Protein AF-A0A2V5SDC3-F1 (afdb_monomer)

Sequence (129 aa):
MTRPKGNLKGRSTSESESYPVSAIRSPISTPLRVVFVGHVDHGKSTLIGRILHDTGSLPEGKIEEIKKACAAEGMEFEFAFLLDALLEEQKQNVTIDTTEIPFRTARRRYAIIDAPGHKEFLKNMITGA

Solvent-accessible surface area (backbone atoms only — not comparable to full-atom values): 8307 Å² total; per-residue (Å²): 137,83,86,82,88,86,85,82,88,83,91,84,79,95,72,81,86,74,81,79,95,78,77,90,83,66,82,81,72,74,53,47,77,44,74,90,84,78,62,75,85,66,48,58,53,35,53,50,23,43,49,33,56,78,46,67,48,56,65,88,63,51,68,60,50,52,46,51,51,23,57,76,71,76,44,80,80,54,42,33,57,57,41,53,51,54,53,52,56,46,57,78,74,44,96,63,68,62,48,71,50,63,40,48,59,100,86,51,50,32,26,40,54,45,55,72,44,64,75,51,55,39,52,54,61,66,70,70,115

Radius of gyration: 25.77 Å; Cα contacts (8 Å, |Δi|>4): 101; chains: 1; bounding box: 37×63×80 Å

Mean predicted aligned error: 14.24 Å

Structure (mmCIF, N/CA/C/O backbone):
data_AF-A0A2V5SDC3-F1
#
_entry.id   AF-A0A2V5SDC3-F1
#
loop_
_atom_site.group_PDB
_atom_site.id
_atom_site.type_symbol
_atom_site.label_atom_id
_atom_site.label_alt_id
_atom_site.label_comp_id
_atom_site.label_asym_id
_atom_site.label_entity_id
_atom_site.label_seq_id
_atom_site.pdbx_PDB_ins_code
_atom_site.Cartn_x
_atom_site.Cartn_y
_atom_site.Cartn_z
_atom_site.occupancy
_atom_site.B_iso_or_equiv
_atom_site.auth_seq_id
_atom_site.auth_comp_id
_atom_site.auth_asym_id
_atom_site.auth_atom_id
_atom_site.pdbx_PDB_model_num
ATOM 1 N N . MET A 1 1 ? -16.459 -50.057 62.965 1.00 41.19 1 MET A N 1
ATOM 2 C CA . MET A 1 1 ? -15.719 -49.457 61.834 1.00 41.19 1 MET A CA 1
ATOM 3 C C . MET A 1 1 ? -16.193 -50.127 60.547 1.00 41.19 1 MET A C 1
ATOM 5 O O . MET A 1 1 ? -15.964 -51.313 60.377 1.00 41.19 1 MET A O 1
ATOM 9 N N . THR A 1 2 ? -17.237 -49.581 59.916 1.00 41.94 2 THR A N 1
ATOM 10 C CA . THR A 1 2 ? -17.197 -48.701 58.719 1.00 41.94 2 THR A CA 1
ATOM 11 C C . THR A 1 2 ? -16.735 -49.403 57.431 1.00 41.94 2 THR A C 1
ATOM 13 O O . THR A 1 2 ? -15.550 -49.620 57.215 1.00 41.94 2 THR A O 1
ATOM 16 N N . ARG A 1 3 ? -17.704 -49.721 56.552 1.00 39.03 3 ARG A N 1
ATOM 17 C CA . ARG A 1 3 ? -17.493 -49.994 55.111 1.00 39.03 3 ARG A CA 1
ATOM 18 C C . ARG A 1 3 ? -17.057 -48.691 54.407 1.00 39.03 3 ARG A C 1
ATOM 20 O O . ARG A 1 3 ? -17.429 -47.624 54.896 1.00 39.03 3 ARG A O 1
ATOM 27 N N . PRO A 1 4 ? -16.357 -48.744 53.258 1.00 41.06 4 PRO A N 1
ATOM 28 C CA . PRO A 1 4 ? -17.083 -48.810 51.982 1.00 41.06 4 PRO A CA 1
ATOM 29 C C . PRO A 1 4 ? -16.427 -49.671 50.886 1.00 41.06 4 PRO A C 1
ATOM 31 O O . PRO A 1 4 ? -15.259 -50.044 50.933 1.00 41.06 4 PRO A O 1
ATOM 34 N N . LYS A 1 5 ? -17.253 -49.979 49.879 1.00 39.38 5 LYS A N 1
ATOM 35 C CA . LYS A 1 5 ? -16.908 -50.628 48.611 1.00 39.38 5 LYS A CA 1
ATOM 36 C C . LYS A 1 5 ? -15.961 -49.736 47.794 1.00 39.38 5 LYS A C 1
ATOM 38 O O . LYS A 1 5 ? -16.297 -48.585 47.533 1.00 39.38 5 LYS A O 1
ATOM 43 N N . GLY A 1 6 ? -14.828 -50.284 47.355 1.00 37.81 6 GLY A N 1
ATOM 44 C CA . GLY A 1 6 ? -13.927 -49.655 46.386 1.00 37.81 6 GLY A CA 1
ATOM 45 C C . GLY A 1 6 ? -14.334 -50.012 44.957 1.00 37.81 6 GLY A C 1
ATOM 46 O O . GLY A 1 6 ? -14.281 -51.175 44.571 1.00 37.81 6 GLY A O 1
ATOM 47 N N . ASN A 1 7 ? -14.773 -49.006 44.205 1.00 33.50 7 ASN A N 1
ATOM 48 C CA . ASN A 1 7 ? -15.173 -49.074 42.804 1.00 33.50 7 ASN A CA 1
ATOM 49 C C . ASN A 1 7 ? -13.974 -48.679 41.931 1.00 33.50 7 ASN A C 1
ATOM 51 O O . ASN A 1 7 ? -13.515 -47.546 42.050 1.00 33.50 7 ASN A O 1
ATOM 55 N N . LEU A 1 8 ? -13.465 -49.567 41.071 1.00 37.12 8 LEU A N 1
ATOM 56 C CA . LEU A 1 8 ? -12.381 -49.236 40.140 1.00 37.12 8 LEU A CA 1
ATOM 57 C C . LEU A 1 8 ? -12.574 -49.913 38.773 1.00 37.12 8 LEU A C 1
ATOM 59 O O . LEU A 1 8 ? -12.298 -51.093 38.592 1.00 37.12 8 LEU A O 1
ATOM 63 N N . LYS A 1 9 ? -12.903 -49.033 37.819 1.00 35.69 9 LYS A N 1
ATOM 64 C CA . LYS A 1 9 ? -12.351 -48.935 36.459 1.00 35.69 9 LYS A CA 1
ATOM 65 C C . LYS A 1 9 ? -12.959 -49.830 35.372 1.00 35.69 9 LYS A C 1
ATOM 67 O O . LYS A 1 9 ? -12.701 -51.023 35.299 1.00 35.69 9 LYS A O 1
ATOM 72 N N . GLY A 1 10 ? -13.620 -49.178 34.411 1.00 30.53 10 GLY A N 1
ATOM 73 C CA . GLY A 1 10 ? -13.751 -49.725 33.062 1.00 30.53 10 GLY A CA 1
ATOM 74 C C . GLY A 1 10 ? -14.864 -49.135 32.198 1.00 30.53 10 GLY A C 1
ATOM 75 O O . GLY A 1 10 ? -15.946 -49.692 32.156 1.00 30.53 10 GLY A O 1
ATOM 76 N N . ARG A 1 11 ? -14.508 -48.105 31.418 1.00 36.00 11 ARG A N 1
ATOM 77 C CA . ARG A 1 11 ? -15.047 -47.758 30.083 1.00 36.00 11 ARG A CA 1
ATOM 78 C C . ARG A 1 11 ? -16.492 -47.256 29.937 1.00 36.00 11 ARG A C 1
ATOM 80 O O . ARG A 1 11 ? -17.417 -48.027 29.741 1.00 36.00 11 ARG A O 1
ATOM 87 N N . SER A 1 12 ? -16.590 -45.947 29.749 1.00 35.78 12 SER A N 1
ATOM 88 C CA . SER A 1 12 ? -17.145 -45.268 28.559 1.00 35.78 12 SER A CA 1
ATOM 89 C C . SER A 1 12 ? -16.858 -43.781 28.795 1.00 35.78 12 SER A C 1
ATOM 91 O O . SER A 1 12 ? -17.044 -43.333 29.917 1.00 35.78 12 SER A O 1
ATOM 93 N N . THR A 1 13 ? -16.273 -43.005 27.896 1.00 35.22 13 THR A N 1
ATOM 94 C CA . THR A 1 13 ? -16.872 -42.550 26.640 1.00 35.22 13 THR A CA 1
ATOM 95 C C . THR A 1 13 ? -15.798 -41.813 25.836 1.00 35.22 13 THR A C 1
ATOM 97 O O . THR A 1 13 ? -14.932 -41.141 26.391 1.00 35.22 13 THR A O 1
ATOM 100 N N . SER A 1 14 ? -15.858 -41.944 24.514 1.00 46.62 14 SER A N 1
ATOM 101 C CA . SER A 1 14 ? -15.249 -41.012 23.572 1.00 46.62 14 SER A CA 1
ATOM 102 C C . SER A 1 14 ? -16.011 -39.688 23.636 1.00 46.62 14 SER A C 1
ATOM 104 O O . SER A 1 14 ? -17.130 -39.608 23.130 1.00 46.62 14 SER A O 1
ATOM 106 N N . GLU A 1 15 ? -15.421 -38.669 24.250 1.00 40.25 15 GLU A N 1
ATOM 107 C CA . GLU A 1 15 ? -15.867 -37.283 24.117 1.00 40.25 15 GLU A CA 1
ATOM 108 C C . GLU A 1 15 ? -14.822 -36.508 23.318 1.00 40.25 15 GLU A C 1
ATOM 110 O O . GLU A 1 15 ? -13.634 -36.486 23.632 1.00 40.25 15 GLU A O 1
ATOM 115 N N . SER A 1 16 ? -15.308 -35.938 22.220 1.00 38.94 16 SER A N 1
ATOM 116 C CA . SER A 1 16 ? -14.641 -34.989 21.344 1.00 38.94 16 SER A CA 1
ATOM 117 C C . SER A 1 16 ? -14.005 -33.855 22.144 1.00 38.94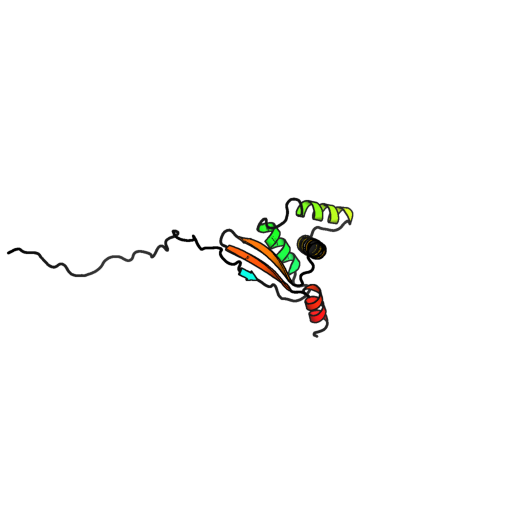 16 SER A C 1
ATOM 119 O O . SER A 1 16 ? -14.718 -33.099 22.806 1.00 38.94 16 SER A O 1
ATOM 121 N N . GLU A 1 17 ? -12.686 -33.700 22.038 1.00 37.56 17 GLU A N 1
ATOM 122 C CA . GLU A 1 17 ? -11.971 -32.546 22.583 1.00 37.56 17 GLU A CA 1
ATOM 123 C C . GLU A 1 17 ? -12.380 -31.274 21.825 1.00 37.56 17 GLU A C 1
ATOM 125 O O . GLU A 1 17 ? -11.825 -30.898 20.793 1.00 37.56 17 GLU A O 1
ATOM 130 N N . SER A 1 18 ? -13.399 -30.603 22.351 1.00 40.12 18 SER A N 1
ATOM 131 C CA . SER A 1 18 ? -13.719 -29.216 22.056 1.00 40.12 18 SER A CA 1
ATOM 132 C C . SER A 1 18 ? -12.625 -28.325 22.644 1.00 40.12 18 SER A C 1
ATOM 134 O O . SER A 1 18 ? -12.531 -28.176 23.864 1.00 40.12 18 SER A O 1
ATOM 136 N N . TYR A 1 19 ? -11.798 -27.717 21.795 1.00 38.31 19 TYR A N 1
ATOM 137 C CA . TYR A 1 19 ? -10.839 -26.707 22.242 1.00 38.31 19 TYR A CA 1
ATOM 138 C C . TYR A 1 19 ? -11.592 -25.489 22.814 1.00 38.31 19 TYR A C 1
ATOM 140 O O . TYR A 1 19 ? -12.435 -24.916 22.117 1.00 38.31 19 TYR A O 1
ATOM 148 N N . PRO A 1 20 ? -11.323 -25.065 24.062 1.00 42.81 20 PRO A N 1
ATOM 149 C CA . PRO A 1 20 ? -12.080 -23.991 24.686 1.00 42.81 20 PRO A CA 1
ATOM 150 C C . PRO A 1 20 ? -11.672 -22.630 24.105 1.00 42.81 20 PRO A C 1
ATOM 152 O O . PRO A 1 20 ? -10.518 -22.206 24.191 1.00 42.81 20 PRO A O 1
ATOM 155 N N . VAL A 1 21 ? -12.646 -21.905 23.551 1.00 51.00 21 VAL A N 1
ATOM 156 C CA . VAL A 1 21 ? -12.513 -20.506 23.107 1.00 51.00 21 VAL A CA 1
ATOM 157 C C . VAL A 1 21 ? -12.641 -19.575 24.321 1.00 51.00 21 VAL A C 1
ATOM 159 O O . VAL A 1 21 ? -13.589 -18.802 24.420 1.00 51.00 21 VAL A O 1
ATOM 162 N N . SER A 1 22 ? -11.743 -19.674 25.308 1.00 50.25 22 SER A N 1
ATOM 163 C CA . SER A 1 22 ? -11.900 -18.890 26.550 1.00 50.25 22 SER A CA 1
ATOM 164 C C . SER A 1 22 ? -10.642 -18.249 27.136 1.00 50.25 22 SER A C 1
ATOM 166 O O . SER A 1 22 ? -10.674 -17.840 28.292 1.00 50.25 22 SER A O 1
ATOM 168 N N . ALA A 1 23 ? -9.559 -18.060 26.375 1.00 49.38 23 ALA A N 1
ATOM 169 C CA . ALA A 1 23 ? -8.446 -17.224 26.845 1.00 49.38 23 ALA A CA 1
ATOM 170 C C . ALA A 1 23 ? -7.532 -16.716 25.715 1.00 49.38 23 ALA A C 1
ATOM 172 O O . ALA A 1 23 ? -6.378 -17.116 25.619 1.00 49.38 23 ALA A O 1
ATOM 173 N N . ILE A 1 24 ? -7.999 -15.777 24.886 1.00 53.03 24 ILE A N 1
ATOM 174 C CA . ILE A 1 24 ? -7.073 -14.891 24.154 1.00 53.03 24 ILE A CA 1
ATOM 175 C C . ILE A 1 24 ? -7.225 -13.480 24.721 1.00 53.03 24 ILE A C 1
ATOM 177 O O . ILE A 1 24 ? -7.728 -12.558 24.089 1.00 53.03 24 ILE A O 1
ATOM 181 N N . ARG A 1 25 ? -6.791 -13.316 25.969 1.00 55.78 25 ARG A N 1
ATOM 182 C CA . ARG A 1 25 ? -6.245 -12.039 26.430 1.00 55.78 25 ARG A CA 1
ATOM 183 C C . ARG A 1 25 ? -4.736 -12.220 26.481 1.00 55.78 25 ARG A C 1
ATOM 185 O O . ARG A 1 25 ? -4.195 -12.617 27.504 1.00 55.78 25 ARG A O 1
ATOM 192 N N . SER A 1 26 ? -4.075 -11.977 25.355 1.00 46.69 26 SER A N 1
ATOM 193 C CA . SER A 1 26 ? -2.613 -11.949 25.289 1.00 46.69 26 SER A CA 1
ATOM 194 C C . SER A 1 26 ? -2.144 -10.488 25.280 1.00 46.69 26 SER A C 1
ATOM 196 O O . SER A 1 26 ? -2.692 -9.687 24.513 1.00 46.69 26 SER A O 1
ATOM 198 N N . PRO A 1 27 ? -1.168 -10.118 26.127 1.00 51.31 27 PRO A N 1
ATOM 199 C CA . PRO A 1 27 ? -0.647 -8.758 26.214 1.00 51.31 27 PRO A CA 1
ATOM 200 C C . PRO A 1 27 ? -0.010 -8.407 24.871 1.00 51.31 27 PRO A C 1
ATOM 202 O O . PRO A 1 27 ? 0.719 -9.227 24.328 1.00 51.31 27 PRO A O 1
ATOM 205 N N . ILE A 1 28 ? -0.356 -7.244 24.308 1.00 57.62 28 ILE A N 1
ATOM 206 C CA . ILE A 1 28 ? 0.201 -6.660 23.072 1.00 57.62 28 ILE A CA 1
ATOM 207 C C . ILE A 1 28 ? 0.727 -7.736 22.099 1.00 57.62 28 ILE A C 1
ATOM 209 O O . ILE A 1 28 ? 1.931 -7.906 21.949 1.00 57.62 28 ILE A O 1
ATOM 213 N N . SER A 1 29 ? -0.171 -8.494 21.450 1.00 69.56 29 SER A N 1
ATOM 214 C CA . SER A 1 29 ? 0.228 -9.460 20.412 1.00 69.56 29 SER A CA 1
ATOM 215 C C . SER A 1 29 ? 1.106 -8.742 19.392 1.00 69.56 29 SER A C 1
ATOM 217 O O . SER A 1 29 ? 0.606 -7.888 18.647 1.00 69.56 29 SER A O 1
ATOM 219 N N . THR A 1 30 ? 2.394 -9.063 19.369 1.00 82.25 30 THR A N 1
ATOM 220 C CA . THR A 1 30 ? 3.334 -8.535 18.384 1.00 82.25 30 THR A CA 1
ATOM 221 C C . THR A 1 30 ? 2.789 -8.843 16.983 1.00 82.25 30 THR A C 1
ATOM 223 O O . THR A 1 30 ? 2.278 -9.948 16.749 1.00 82.25 30 THR A O 1
ATOM 226 N N . PRO A 1 31 ? 2.757 -7.859 16.065 1.00 88.31 31 PRO A N 1
ATOM 227 C CA . PRO A 1 31 ? 2.268 -8.103 14.714 1.00 88.31 31 PRO A CA 1
ATOM 228 C C . PRO A 1 31 ? 3.162 -9.136 14.018 1.00 88.31 31 PRO A C 1
ATOM 230 O O . PRO A 1 31 ? 4.379 -9.138 14.205 1.00 88.31 31 PRO A O 1
ATOM 233 N N . LEU A 1 32 ? 2.566 -10.024 13.210 1.00 92.31 32 LEU A N 1
ATOM 234 C CA . LEU A 1 32 ? 3.378 -10.873 12.335 1.00 92.31 32 LEU A CA 1
ATOM 235 C C . LEU A 1 32 ? 3.989 -10.004 11.251 1.00 92.31 32 LEU A C 1
ATOM 237 O O . LEU A 1 32 ? 3.252 -9.391 10.479 1.00 92.31 32 LEU A O 1
ATOM 241 N N . ARG A 1 33 ? 5.310 -9.997 11.164 1.00 88.56 33 ARG A N 1
ATOM 242 C CA . ARG A 1 33 ? 6.012 -9.317 10.084 1.00 88.56 33 ARG A CA 1
ATOM 243 C C . ARG A 1 33 ? 6.039 -10.215 8.855 1.00 88.56 33 ARG A C 1
ATOM 245 O O . ARG A 1 33 ? 6.420 -11.380 8.960 1.00 88.56 33 ARG A O 1
ATOM 252 N N . VAL A 1 34 ? 5.593 -9.689 7.721 1.00 87.06 34 VAL A N 1
ATOM 253 C CA . VAL A 1 34 ? 5.487 -10.420 6.453 1.00 87.06 34 VAL A CA 1
ATOM 254 C C . VAL A 1 34 ? 6.184 -9.623 5.358 1.00 87.06 34 VAL A C 1
ATOM 256 O O . VAL A 1 34 ? 6.043 -8.404 5.288 1.00 87.06 34 VAL A O 1
ATOM 259 N N . VAL A 1 35 ? 6.918 -10.326 4.497 1.00 83.31 35 VAL A N 1
ATOM 260 C CA . VAL A 1 35 ? 7.565 -9.773 3.303 1.00 83.31 35 VAL A CA 1
ATOM 261 C C . VAL A 1 35 ? 7.025 -10.513 2.085 1.00 83.31 35 VAL A C 1
ATOM 263 O O . VAL A 1 35 ? 6.918 -11.740 2.101 1.00 83.31 35 VAL A O 1
ATOM 266 N N . PHE A 1 36 ? 6.690 -9.772 1.032 1.00 79.62 36 PHE A N 1
ATOM 267 C CA . PHE A 1 36 ? 6.265 -10.328 -0.251 1.00 79.62 36 PHE A CA 1
ATOM 268 C C . PHE A 1 36 ? 7.441 -10.301 -1.231 1.00 79.62 36 PHE A C 1
ATOM 270 O O . PHE A 1 36 ? 8.022 -9.246 -1.472 1.00 79.62 36 PHE A O 1
ATOM 277 N N . VAL A 1 37 ? 7.784 -11.456 -1.808 1.00 79.06 37 VAL A N 1
ATOM 278 C CA . VAL A 1 37 ? 8.934 -11.628 -2.714 1.00 79.06 37 VAL A CA 1
ATOM 279 C C . VAL A 1 37 ? 8.475 -12.271 -4.023 1.00 79.06 37 VAL A C 1
ATOM 281 O O . VAL A 1 37 ? 7.564 -13.094 -4.030 1.00 79.06 37 VAL A O 1
ATOM 284 N N . GLY A 1 38 ? 9.086 -11.879 -5.143 1.00 72.75 38 GLY A N 1
ATOM 285 C CA . GLY A 1 38 ? 8.780 -12.389 -6.485 1.00 72.75 38 GLY A CA 1
ATOM 286 C C . GLY A 1 38 ? 9.183 -11.402 -7.584 1.00 72.75 38 GLY A C 1
ATOM 287 O O . GLY A 1 38 ? 9.555 -10.268 -7.276 1.00 72.75 38 GLY A O 1
ATOM 288 N N . HIS A 1 39 ? 9.077 -11.804 -8.851 1.00 75.00 39 HIS A N 1
ATOM 289 C CA . HIS A 1 39 ? 9.447 -10.982 -10.013 1.00 75.00 39 HIS A CA 1
ATOM 290 C C . HIS A 1 39 ? 8.603 -9.705 -10.149 1.00 75.00 39 HIS A C 1
ATOM 292 O O . HIS A 1 39 ? 7.523 -9.617 -9.555 1.00 75.00 39 HIS A O 1
ATOM 298 N N . VAL A 1 40 ? 9.101 -8.714 -10.901 1.00 65.31 40 VAL A N 1
ATOM 299 C CA . VAL A 1 40 ? 8.482 -7.383 -11.068 1.00 65.31 40 VAL A CA 1
ATOM 300 C C . VAL A 1 40 ? 7.019 -7.483 -11.482 1.00 65.31 40 VAL A C 1
ATOM 302 O O . VAL A 1 40 ? 6.164 -6.903 -10.816 1.00 65.31 40 VAL A O 1
ATOM 305 N N . ASP A 1 41 ? 6.723 -8.378 -12.419 1.00 74.19 41 ASP A N 1
ATOM 306 C CA . ASP A 1 41 ? 5.396 -8.496 -13.029 1.00 74.19 41 ASP A CA 1
ATOM 307 C C . ASP A 1 41 ? 4.479 -9.532 -12.360 1.00 74.19 41 ASP A C 1
ATOM 309 O O . ASP A 1 41 ? 3.401 -9.846 -12.853 1.00 74.19 41 ASP A O 1
ATOM 313 N N . HIS A 1 42 ? 4.857 -10.068 -11.194 1.00 83.38 42 HIS A N 1
ATOM 314 C CA . HIS A 1 42 ? 4.037 -11.058 -10.477 1.00 83.38 42 HIS A CA 1
ATOM 315 C C . HIS A 1 42 ? 2.879 -10.444 -9.663 1.00 83.38 42 HIS A C 1
ATOM 317 O O . HIS A 1 42 ? 2.309 -11.115 -8.805 1.00 83.38 42 HIS A O 1
ATOM 323 N N . GLY A 1 43 ? 2.547 -9.164 -9.865 1.00 84.00 43 GLY A N 1
ATOM 324 C CA . GLY A 1 43 ? 1.375 -8.534 -9.238 1.00 84.00 43 GLY A CA 1
ATOM 325 C C . GLY A 1 43 ? 1.437 -8.416 -7.708 1.00 84.00 43 GLY A C 1
ATOM 326 O O . GLY A 1 43 ? 0.400 -8.335 -7.050 1.00 84.00 43 GLY A O 1
ATOM 327 N N . LYS A 1 44 ? 2.639 -8.405 -7.114 1.00 87.06 44 LYS A N 1
ATOM 328 C CA . LYS A 1 44 ? 2.821 -8.319 -5.649 1.00 87.06 44 LYS A CA 1
ATOM 329 C C . LYS A 1 44 ? 2.174 -7.064 -5.065 1.00 87.06 44 LYS A C 1
ATOM 331 O O . LYS A 1 44 ? 1.431 -7.162 -4.092 1.00 87.06 44 LYS A O 1
ATOM 336 N N . SER A 1 45 ? 2.413 -5.909 -5.686 1.00 86.06 45 SER A N 1
ATOM 337 C CA . SER A 1 45 ? 1.831 -4.630 -5.266 1.00 86.06 45 SER A CA 1
ATOM 338 C C . SER A 1 45 ? 0.307 -4.649 -5.356 1.00 86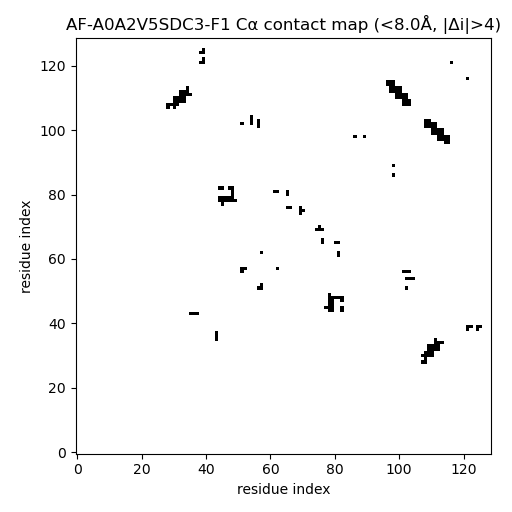.06 45 SER A C 1
ATOM 340 O O . SER A 1 45 ? -0.371 -4.196 -4.437 1.00 86.06 45 SER A O 1
ATOM 342 N N . THR A 1 46 ? -0.241 -5.262 -6.408 1.00 89.75 46 THR A N 1
ATOM 343 C CA . THR A 1 46 ? -1.686 -5.442 -6.595 1.00 89.75 46 THR A CA 1
ATOM 344 C C . THR A 1 46 ? -2.292 -6.298 -5.485 1.00 89.75 46 THR A C 1
ATOM 346 O O . THR A 1 46 ? -3.316 -5.928 -4.913 1.00 89.75 46 THR A O 1
ATOM 349 N N . LEU A 1 47 ? -1.644 -7.414 -5.128 1.00 91.25 47 LEU A N 1
ATOM 350 C CA . LEU A 1 47 ? -2.087 -8.279 -4.032 1.00 91.25 47 LEU A CA 1
ATOM 351 C C . LEU A 1 47 ? -2.049 -7.548 -2.687 1.00 91.25 47 LEU A C 1
ATOM 353 O O . LEU A 1 47 ? -3.006 -7.626 -1.920 1.00 91.25 47 LEU A O 1
ATOM 357 N N . ILE A 1 48 ? -0.966 -6.825 -2.403 1.00 90.69 48 ILE A N 1
ATOM 358 C CA . ILE A 1 48 ? -0.831 -6.051 -1.167 1.00 90.69 48 ILE A CA 1
ATOM 359 C C . ILE A 1 48 ? -1.926 -4.982 -1.087 1.00 90.69 48 ILE A C 1
ATOM 361 O O . ILE A 1 48 ? -2.645 -4.926 -0.091 1.00 90.69 48 ILE A O 1
ATOM 365 N N . GLY A 1 49 ? -2.110 -4.181 -2.141 1.00 91.19 49 GLY A N 1
ATOM 366 C CA . GLY A 1 49 ? -3.158 -3.161 -2.188 1.00 91.19 49 GLY A CA 1
ATOM 367 C C . GLY A 1 49 ? -4.555 -3.753 -2.000 1.00 91.19 49 GLY A C 1
ATOM 368 O O . GLY A 1 49 ? -5.383 -3.187 -1.285 1.00 91.19 49 GLY A O 1
ATOM 369 N N . ARG A 1 50 ? -4.800 -4.946 -2.557 1.00 94.44 50 ARG A N 1
ATOM 370 C CA . ARG A 1 50 ? -6.057 -5.672 -2.364 1.00 94.44 50 ARG A CA 1
ATOM 371 C C . ARG A 1 50 ? -6.248 -6.150 -0.926 1.00 94.44 50 ARG A C 1
ATOM 373 O O . ARG A 1 50 ? -7.344 -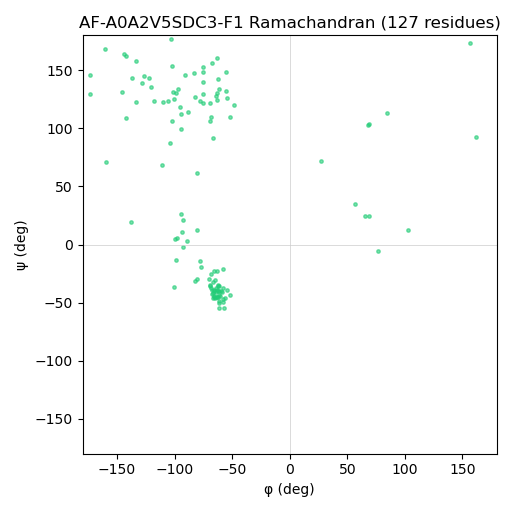6.005 -0.396 1.00 94.44 50 ARG A O 1
ATOM 380 N N . ILE A 1 51 ? -5.204 -6.675 -0.284 1.00 94.19 51 ILE A N 1
ATOM 381 C CA . ILE A 1 51 ? -5.254 -7.063 1.133 1.00 94.19 51 ILE A CA 1
ATOM 382 C C . ILE A 1 51 ? -5.622 -5.850 1.983 1.00 94.19 51 ILE A C 1
ATOM 384 O O . ILE A 1 51 ? -6.555 -5.941 2.771 1.00 94.19 51 ILE A O 1
ATOM 388 N N . LEU A 1 52 ? -4.943 -4.715 1.791 1.00 92.38 52 LEU A N 1
ATOM 389 C CA . LEU A 1 52 ? -5.200 -3.499 2.566 1.00 92.38 52 LEU A CA 1
ATOM 390 C C . LEU A 1 52 ? -6.632 -2.986 2.380 1.00 92.38 52 LEU A C 1
ATOM 392 O O . LEU A 1 52 ? -7.263 -2.569 3.353 1.00 92.38 52 LEU A O 1
ATOM 396 N N . HIS A 1 53 ? -7.149 -3.052 1.152 1.00 93.88 53 HIS A N 1
ATOM 397 C CA . HIS A 1 53 ? -8.540 -2.738 0.844 1.00 93.88 53 HIS A CA 1
ATOM 398 C C . HIS A 1 53 ? -9.508 -3.670 1.583 1.00 93.88 53 HIS A C 1
ATOM 400 O O . HIS A 1 53 ? -10.370 -3.210 2.330 1.00 93.88 53 HIS A O 1
ATOM 406 N N . ASP A 1 54 ? -9.340 -4.982 1.419 1.00 94.94 54 ASP A N 1
ATOM 407 C CA . ASP A 1 54 ? -10.269 -5.981 1.950 1.00 94.94 54 ASP A CA 1
ATOM 408 C C . ASP A 1 54 ? -10.232 -6.055 3.485 1.00 94.94 54 ASP A C 1
ATOM 410 O O . ASP A 1 54 ? -11.223 -6.420 4.118 1.00 94.94 54 ASP A O 1
ATOM 414 N N . THR A 1 55 ? -9.115 -5.670 4.111 1.00 93.75 55 THR A N 1
ATOM 415 C CA . THR A 1 55 ? -8.991 -5.579 5.572 1.00 93.75 55 THR A CA 1
ATOM 416 C C . THR A 1 55 ? -9.387 -4.218 6.141 1.00 93.75 55 THR A C 1
ATOM 418 O O . THR A 1 55 ? -9.237 -4.009 7.349 1.00 93.75 55 THR A O 1
ATOM 421 N N . GLY A 1 56 ? -9.854 -3.276 5.311 1.00 92.62 56 GLY A N 1
ATOM 422 C CA . GLY A 1 56 ? -10.194 -1.915 5.740 1.00 92.62 56 GLY A CA 1
ATOM 423 C C . GLY A 1 56 ? -9.018 -1.212 6.419 1.00 92.62 56 GLY A C 1
ATOM 424 O O . GLY A 1 56 ? -9.187 -0.526 7.422 1.00 92.62 56 GLY A O 1
ATOM 425 N N . SER A 1 57 ? -7.801 -1.488 5.947 1.00 91.69 57 SER A N 1
ATOM 426 C CA . SER A 1 57 ? -6.549 -0.954 6.499 1.00 91.69 57 SER A CA 1
ATOM 427 C C . SER A 1 57 ? -6.034 0.255 5.713 1.00 91.69 57 SER A C 1
ATOM 429 O O . SER A 1 57 ? -4.945 0.747 5.990 1.00 91.69 57 SER A O 1
ATOM 431 N N . LEU A 1 58 ? -6.819 0.732 4.745 1.00 91.06 58 LEU A N 1
ATOM 432 C CA . LEU A 1 58 ? -6.574 1.975 4.024 1.00 91.06 58 LEU A CA 1
ATOM 433 C C . LEU A 1 58 ? -7.108 3.176 4.823 1.00 91.06 58 LEU A C 1
ATOM 435 O O . LEU A 1 58 ? -8.137 3.043 5.492 1.00 91.06 58 LEU A O 1
ATOM 439 N N . PRO A 1 59 ? -6.461 4.351 4.725 1.00 90.38 59 PRO A N 1
ATOM 440 C CA . PRO A 1 59 ? -7.031 5.605 5.199 1.00 90.38 59 PRO A CA 1
ATOM 441 C C . PRO A 1 59 ? -8.398 5.882 4.566 1.00 90.38 59 PRO A C 1
ATOM 443 O O . PRO A 1 59 ? -8.663 5.511 3.418 1.00 90.38 59 PRO A O 1
ATOM 446 N N . GLU A 1 60 ? -9.265 6.553 5.317 1.00 92.31 60 GLU A N 1
ATOM 447 C CA . GLU A 1 60 ? -10.609 6.898 4.863 1.00 92.31 60 GLU A CA 1
ATOM 448 C C . GLU A 1 60 ? -10.548 7.813 3.627 1.00 92.31 60 GLU A C 1
ATOM 450 O O . GLU A 1 60 ? -9.753 8.749 3.573 1.00 92.31 60 GLU A O 1
ATOM 455 N N . GLY A 1 61 ? -11.347 7.513 2.600 1.00 93.38 61 GLY A N 1
ATOM 456 C CA . GLY A 1 61 ? -11.380 8.277 1.347 1.00 93.38 61 GLY A CA 1
ATOM 457 C C . GLY A 1 61 ? -10.221 8.023 0.371 1.00 93.38 61 GLY A C 1
ATOM 458 O O . GLY A 1 61 ? -10.266 8.524 -0.754 1.00 93.38 61 GLY A O 1
ATOM 459 N N . LYS A 1 62 ? -9.204 7.228 0.743 1.00 92.19 62 LYS A N 1
ATOM 460 C CA . LYS A 1 62 ? -8.039 6.962 -0.122 1.00 92.19 62 LYS A CA 1
ATOM 461 C C . LYS A 1 62 ? -8.428 6.244 -1.421 1.00 92.19 62 LYS A C 1
ATOM 463 O O . LYS A 1 62 ? -7.860 6.512 -2.474 1.00 92.19 62 LYS A O 1
ATOM 468 N N . ILE A 1 63 ? -9.419 5.353 -1.382 1.00 95.19 63 ILE A N 1
ATOM 469 C CA . ILE A 1 63 ? -9.901 4.655 -2.587 1.00 95.19 63 ILE A CA 1
ATOM 470 C C . ILE A 1 63 ? -10.534 5.647 -3.563 1.00 95.19 63 ILE A C 1
ATOM 472 O O . ILE A 1 63 ? -10.267 5.604 -4.762 1.00 95.19 63 ILE A O 1
ATOM 476 N N . GLU A 1 64 ? -11.378 6.538 -3.056 1.00 95.75 64 GLU A N 1
ATOM 477 C CA . GLU A 1 64 ? -12.080 7.551 -3.835 1.00 95.75 64 GLU A CA 1
ATOM 478 C C . GLU A 1 64 ? -11.105 8.573 -4.423 1.00 95.75 64 GLU A C 1
ATOM 480 O O . GLU A 1 64 ? -11.278 8.986 -5.568 1.00 95.75 64 GLU A O 1
ATOM 485 N N . GLU A 1 65 ? -10.080 8.954 -3.660 1.00 95.25 65 GLU A N 1
ATOM 486 C CA . GLU A 1 65 ? -8.984 9.811 -4.112 1.00 95.25 65 GLU A CA 1
ATOM 487 C C . GLU A 1 65 ? -8.271 9.202 -5.325 1.00 95.25 65 GLU A C 1
ATOM 489 O O . GLU A 1 65 ? -8.217 9.828 -6.384 1.00 95.25 65 GLU A O 1
ATOM 494 N N . ILE A 1 66 ? -7.809 7.953 -5.210 1.00 93.88 66 ILE A N 1
ATOM 495 C CA . ILE A 1 66 ? -7.094 7.279 -6.300 1.00 93.88 66 ILE A CA 1
ATOM 496 C C . ILE A 1 66 ? -8.005 7.046 -7.506 1.00 93.88 66 ILE A C 1
ATOM 498 O O . ILE A 1 66 ? -7.595 7.291 -8.635 1.00 93.88 66 ILE A O 1
ATOM 502 N N . LYS A 1 67 ? -9.272 6.666 -7.304 1.00 95.31 67 LYS A N 1
ATOM 503 C CA . LYS A 1 67 ? -10.234 6.539 -8.413 1.00 95.31 67 LYS A CA 1
ATOM 504 C C . LYS A 1 67 ? -10.441 7.856 -9.162 1.00 95.31 67 LYS A C 1
ATOM 506 O O . LYS A 1 67 ? -10.549 7.840 -10.386 1.00 95.31 67 LYS A O 1
ATOM 511 N N . LYS A 1 68 ? -10.501 8.989 -8.452 1.00 96.56 68 LYS A N 1
ATOM 512 C CA . LYS A 1 68 ? -10.600 10.318 -9.075 1.00 96.56 68 LYS A CA 1
ATOM 513 C C . LYS A 1 68 ? -9.335 10.669 -9.854 1.00 96.56 68 LYS A C 1
ATOM 515 O O . LYS A 1 68 ? -9.460 11.191 -10.956 1.00 96.56 68 LYS A O 1
ATOM 520 N N . ALA A 1 69 ? -8.156 10.360 -9.312 1.00 93.88 69 ALA A N 1
ATOM 521 C CA . ALA A 1 69 ? -6.884 10.562 -10.003 1.00 93.88 69 ALA A CA 1
ATOM 522 C C . ALA A 1 69 ? -6.813 9.733 -11.298 1.00 93.88 69 ALA A C 1
ATOM 524 O O . ALA A 1 69 ? -6.586 10.294 -12.366 1.00 93.88 69 ALA A O 1
ATOM 525 N N . CYS A 1 70 ? -7.141 8.436 -11.237 1.00 93.88 70 CYS A N 1
ATOM 526 C CA . CYS A 1 70 ? -7.225 7.574 -12.420 1.00 93.88 70 CYS A CA 1
ATOM 527 C C . CYS A 1 70 ? -8.194 8.141 -13.469 1.00 93.88 70 CYS A C 1
ATOM 529 O O . CYS A 1 70 ? -7.846 8.236 -14.641 1.00 93.88 70 CYS A O 1
ATOM 531 N N . ALA A 1 71 ? -9.384 8.589 -13.052 1.00 96.00 71 ALA A N 1
ATOM 532 C CA . ALA A 1 71 ? -10.366 9.175 -13.963 1.00 96.00 71 ALA A CA 1
ATOM 533 C C . ALA A 1 71 ? -9.880 10.484 -14.612 1.00 96.00 71 ALA A C 1
ATOM 535 O O . ALA A 1 71 ? -10.155 10.714 -15.789 1.00 96.00 71 ALA A O 1
ATOM 536 N N . ALA A 1 72 ? -9.158 11.331 -13.871 1.00 95.50 72 ALA A N 1
ATOM 537 C CA . ALA A 1 72 ? -8.584 12.572 -14.393 1.00 95.50 72 ALA A CA 1
ATOM 538 C C . ALA A 1 72 ? -7.478 12.316 -15.431 1.00 95.50 72 ALA A C 1
ATOM 540 O O . ALA A 1 72 ? -7.331 13.092 -16.372 1.00 95.50 72 ALA A O 1
ATOM 541 N N . GLU A 1 73 ? -6.741 11.217 -15.279 1.00 94.31 73 GLU A N 1
ATOM 542 C CA . GLU A 1 73 ? -5.671 10.801 -16.193 1.00 94.31 73 GLU A CA 1
ATOM 543 C C . GLU A 1 73 ? -6.151 9.847 -17.304 1.00 94.31 73 GLU A C 1
ATOM 545 O O . GLU A 1 73 ? -5.371 9.464 -18.172 1.00 94.31 73 GLU A O 1
ATOM 550 N N . GLY A 1 74 ? -7.435 9.471 -17.312 1.00 94.38 74 GLY A N 1
ATOM 551 C CA . GLY A 1 74 ? -7.995 8.532 -18.290 1.00 94.38 74 GLY A CA 1
ATOM 552 C C . GLY A 1 74 ? -7.492 7.092 -18.130 1.00 94.38 74 GLY A C 1
ATOM 553 O O . GLY A 1 74 ? -7.486 6.337 -19.100 1.00 94.38 74 GLY A O 1
ATOM 554 N N . MET A 1 75 ? -7.063 6.715 -16.925 1.00 93.19 75 MET A N 1
ATOM 555 C CA . MET A 1 75 ? -6.563 5.383 -16.584 1.00 93.19 75 MET A CA 1
ATOM 556 C C . MET A 1 75 ? -7.618 4.557 -15.841 1.00 93.19 75 MET A C 1
ATOM 558 O O . MET A 1 75 ? -8.482 5.096 -15.144 1.00 93.19 75 MET A O 1
ATOM 562 N N . GLU A 1 76 ? -7.532 3.230 -15.947 1.00 94.00 76 GLU A N 1
ATOM 563 C CA . GLU A 1 76 ? -8.318 2.334 -15.096 1.00 94.00 76 GLU A CA 1
ATOM 564 C C . GLU A 1 76 ? -7.735 2.268 -13.683 1.00 94.00 76 GLU A C 1
ATOM 566 O O . GLU A 1 76 ? -6.545 2.470 -13.465 1.00 94.00 76 GLU A O 1
ATOM 571 N N . PHE A 1 77 ? -8.587 1.992 -12.698 1.00 93.69 77 PHE A N 1
ATOM 572 C CA . PHE A 1 77 ? -8.149 1.851 -11.315 1.00 93.69 77 PHE A CA 1
ATOM 573 C C . PHE A 1 77 ? -7.436 0.513 -11.089 1.00 93.69 77 PHE A C 1
ATOM 575 O O . PHE A 1 77 ? -8.013 -0.548 -11.332 1.00 93.69 77 PHE A O 1
ATOM 582 N N . GLU A 1 78 ? -6.251 0.561 -10.481 1.00 91.12 78 GLU A N 1
ATOM 583 C CA . GLU A 1 78 ? -5.532 -0.618 -10.004 1.00 91.12 78 GLU A CA 1
ATOM 584 C C . GLU A 1 78 ? -5.226 -0.544 -8.505 1.00 91.12 78 GLU A C 1
ATOM 586 O O . GLU A 1 78 ? -4.858 0.498 -7.962 1.00 91.12 78 GLU A O 1
ATOM 591 N N . PHE A 1 79 ? -5.294 -1.692 -7.820 1.00 90.56 79 PHE A N 1
ATOM 592 C CA . PHE A 1 79 ? -4.939 -1.779 -6.398 1.00 90.56 79 PHE A CA 1
ATOM 593 C C . PHE A 1 79 ? -3.463 -1.455 -6.126 1.00 90.56 79 PHE A C 1
ATOM 595 O O . PHE A 1 79 ? -3.134 -1.059 -5.009 1.00 90.56 79 PHE A O 1
ATOM 602 N N . ALA A 1 80 ? -2.581 -1.595 -7.120 1.00 87.19 80 ALA A N 1
ATOM 603 C CA . ALA A 1 80 ? -1.178 -1.212 -6.988 1.00 87.19 80 ALA A CA 1
ATOM 604 C C . ALA A 1 80 ? -1.022 0.294 -6.701 1.00 87.19 80 ALA A C 1
ATOM 606 O O . ALA A 1 80 ? -0.204 0.665 -5.862 1.00 87.19 80 ALA A O 1
ATOM 607 N N . PHE A 1 81 ? -1.882 1.142 -7.280 1.00 89.88 81 PHE A N 1
ATOM 608 C CA . PHE A 1 81 ? -1.844 2.594 -7.074 1.00 89.88 81 PHE A CA 1
ATOM 609 C C . PHE A 1 81 ? -2.145 3.005 -5.631 1.00 89.88 81 PHE A C 1
ATOM 611 O O . PHE A 1 81 ? -1.607 3.996 -5.145 1.00 89.88 81 PHE A O 1
ATOM 618 N N . LEU A 1 82 ? -2.962 2.226 -4.914 1.00 89.12 82 LEU A N 1
ATOM 619 C CA . LEU A 1 82 ? -3.190 2.449 -3.485 1.00 89.12 82 LEU A CA 1
ATOM 620 C C . LEU A 1 82 ? -1.906 2.251 -2.682 1.00 89.12 82 LEU A C 1
ATOM 622 O O . LEU A 1 82 ? -1.603 3.051 -1.801 1.00 89.12 82 LEU A O 1
ATOM 626 N N . LEU A 1 83 ? -1.163 1.182 -2.976 1.00 85.81 83 LEU A N 1
ATOM 627 C CA . LEU A 1 83 ? 0.093 0.904 -2.292 1.00 85.81 83 LEU A CA 1
ATOM 628 C C . LEU A 1 83 ? 1.137 1.978 -2.608 1.00 85.81 83 LEU A C 1
ATOM 630 O O . LEU A 1 83 ? 1.784 2.475 -1.690 1.00 85.81 83 LEU A O 1
ATOM 634 N N . ASP A 1 84 ? 1.269 2.359 -3.879 1.00 84.12 84 ASP A N 1
ATOM 635 C CA . ASP A 1 84 ? 2.223 3.386 -4.299 1.00 84.12 84 ASP A CA 1
ATOM 636 C C . ASP A 1 84 ? 1.944 4.732 -3.623 1.00 84.12 84 ASP A C 1
ATOM 638 O O . ASP A 1 84 ? 2.869 5.349 -3.094 1.00 84.12 84 ASP A O 1
ATOM 642 N N . ALA A 1 85 ? 0.676 5.150 -3.559 1.00 85.50 85 ALA A N 1
ATOM 643 C CA . ALA A 1 85 ? 0.281 6.379 -2.878 1.00 85.50 85 ALA A CA 1
ATOM 644 C C . ALA A 1 85 ? 0.615 6.348 -1.378 1.00 85.50 85 ALA A C 1
ATOM 646 O O . ALA A 1 85 ? 1.161 7.313 -0.852 1.00 85.50 85 ALA A O 1
ATOM 647 N N . LEU A 1 86 ? 0.353 5.228 -0.694 1.00 83.12 86 LEU A N 1
ATOM 648 C CA . LEU A 1 86 ? 0.667 5.084 0.733 1.00 83.12 86 LEU A CA 1
ATOM 649 C C . LEU A 1 86 ? 2.170 5.142 1.016 1.00 83.12 86 LEU A C 1
ATOM 651 O O . LEU A 1 86 ? 2.594 5.735 2.009 1.00 83.12 86 LEU A O 1
ATOM 655 N N . LEU A 1 87 ? 2.978 4.510 0.164 1.00 79.44 87 LEU A N 1
ATOM 656 C CA . LEU A 1 87 ? 4.433 4.540 0.296 1.00 79.44 87 LEU A CA 1
ATOM 657 C C . LEU A 1 87 ? 4.992 5.938 0.014 1.00 79.44 87 LEU A C 1
ATOM 659 O O . LEU A 1 87 ? 5.933 6.361 0.682 1.00 79.44 87 LEU A O 1
ATOM 663 N N . GLU A 1 88 ? 4.419 6.661 -0.948 1.00 81.25 88 GLU A N 1
ATOM 664 C CA . GLU A 1 88 ? 4.822 8.030 -1.271 1.00 81.25 88 GLU A CA 1
ATOM 665 C C . GLU A 1 88 ? 4.505 9.003 -0.125 1.00 81.25 88 GLU A C 1
ATOM 667 O O . GLU A 1 88 ? 5.382 9.747 0.311 1.00 81.25 88 GLU A O 1
ATOM 672 N N . GLU A 1 89 ? 3.299 8.933 0.447 1.00 79.00 89 GLU A N 1
ATOM 673 C CA . GLU A 1 89 ? 2.916 9.736 1.617 1.00 79.00 89 GLU A CA 1
ATOM 674 C C . GLU A 1 89 ? 3.830 9.483 2.821 1.00 79.00 89 GLU A C 1
ATOM 676 O O . GLU A 1 89 ? 4.228 10.417 3.521 1.00 79.00 89 GLU A O 1
ATOM 681 N N . GLN A 1 90 ? 4.202 8.223 3.071 1.00 73.81 90 GLN A N 1
ATOM 682 C CA . GLN A 1 90 ? 5.108 7.899 4.171 1.00 73.81 90 GLN A CA 1
ATOM 683 C C . GLN A 1 90 ? 6.522 8.433 3.954 1.00 73.81 90 GLN A C 1
ATOM 685 O O . GLN A 1 90 ? 7.118 8.927 4.908 1.00 73.81 90 GLN A O 1
ATOM 690 N N . LYS A 1 91 ? 7.051 8.390 2.727 1.00 72.75 91 LYS A N 1
ATOM 691 C CA . LYS A 1 91 ? 8.371 8.964 2.412 1.00 72.75 91 LYS A CA 1
ATOM 692 C C . LYS A 1 91 ? 8.422 10.468 2.630 1.00 72.75 91 LYS A C 1
ATOM 694 O O . LYS A 1 91 ? 9.446 10.990 3.058 1.00 72.75 91 LYS A O 1
ATOM 699 N N . GLN A 1 92 ? 7.325 11.164 2.344 1.00 72.25 92 GLN A N 1
ATOM 700 C CA . GLN A 1 92 ? 7.223 12.601 2.593 1.00 72.25 92 GLN A CA 1
ATOM 701 C C . GLN A 1 92 ? 7.160 12.916 4.095 1.00 72.25 92 GLN A C 1
ATOM 703 O O . GLN A 1 92 ? 7.654 13.958 4.524 1.00 72.25 92 GLN A O 1
ATOM 708 N N . ASN A 1 93 ? 6.613 11.998 4.898 1.00 60.34 93 ASN A N 1
ATOM 709 C CA . ASN A 1 93 ? 6.371 12.204 6.325 1.00 60.34 93 ASN A CA 1
ATOM 710 C C . ASN A 1 93 ? 7.448 11.600 7.251 1.00 60.34 93 ASN A C 1
ATOM 712 O O . ASN A 1 93 ? 7.457 11.917 8.442 1.00 60.34 93 ASN A O 1
ATOM 716 N N . VAL A 1 94 ? 8.337 10.726 6.755 1.00 59.47 94 VAL A N 1
ATOM 717 C CA . VAL A 1 94 ? 9.301 9.965 7.571 1.00 59.47 94 VAL A CA 1
ATOM 718 C C . VAL A 1 94 ? 10.629 9.749 6.823 1.00 59.47 94 VAL A C 1
ATOM 720 O O . VAL A 1 94 ? 10.644 9.278 5.694 1.00 59.47 94 VAL A O 1
ATOM 723 N N . THR A 1 95 ? 11.769 10.028 7.471 1.00 51.53 95 THR A N 1
ATOM 724 C CA . THR A 1 95 ? 13.140 9.834 6.926 1.00 51.53 95 THR A CA 1
ATOM 725 C C . THR A 1 95 ? 13.754 8.468 7.290 1.00 51.53 95 THR A C 1
ATOM 727 O O . THR A 1 95 ? 14.971 8.327 7.342 1.00 51.53 95 THR A O 1
ATOM 730 N N . ILE A 1 96 ? 12.937 7.472 7.645 1.00 54.84 96 ILE A N 1
ATOM 731 C CA . ILE A 1 96 ? 13.411 6.166 8.135 1.00 54.84 96 ILE A CA 1
ATOM 732 C C . ILE A 1 96 ? 13.419 5.166 6.980 1.00 54.84 96 ILE A C 1
ATOM 734 O O . ILE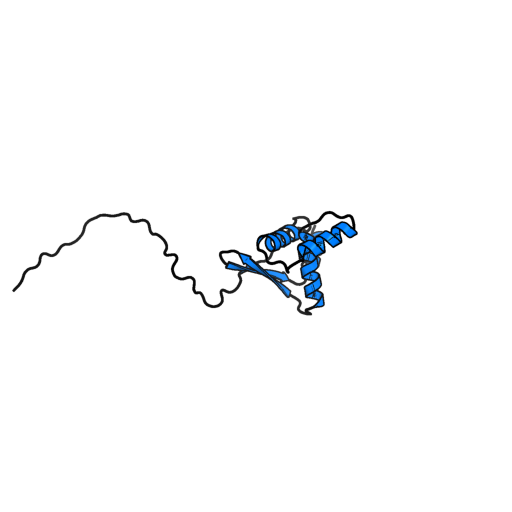 A 1 96 ? 12.436 5.045 6.256 1.00 54.84 96 ILE A O 1
ATOM 738 N N . ASP A 1 97 ? 14.514 4.416 6.852 1.00 53.91 97 ASP A N 1
ATOM 739 C CA . ASP A 1 97 ? 14.780 3.550 5.701 1.00 53.91 97 ASP A CA 1
ATOM 740 C C . ASP A 1 97 ? 13.802 2.371 5.543 1.00 53.91 97 ASP A C 1
ATOM 742 O O . ASP A 1 97 ? 13.667 1.839 4.449 1.00 53.91 97 ASP A O 1
ATOM 746 N N . THR A 1 98 ? 13.122 1.929 6.608 1.00 60.31 98 THR A N 1
ATOM 747 C CA . THR A 1 98 ? 12.185 0.788 6.571 1.00 60.31 98 THR A CA 1
ATOM 748 C C . THR A 1 98 ? 10.772 1.230 6.924 1.00 60.31 98 THR A C 1
ATOM 750 O O . THR A 1 98 ? 10.535 1.741 8.020 1.00 60.31 98 THR A O 1
ATOM 753 N N . THR A 1 99 ? 9.824 0.962 6.028 1.00 68.94 99 THR A N 1
ATOM 754 C CA . THR A 1 99 ? 8.404 1.257 6.225 1.00 68.94 99 THR A CA 1
ATOM 755 C C . THR A 1 99 ? 7.662 -0.001 6.677 1.00 68.94 99 THR A C 1
ATOM 757 O O . THR A 1 99 ? 7.777 -1.067 6.076 1.00 68.94 99 THR A O 1
ATOM 760 N N . GLU A 1 100 ? 6.870 0.110 7.746 1.00 81.12 100 GLU A N 1
ATOM 761 C CA . GLU A 1 100 ? 5.929 -0.936 8.155 1.00 81.12 100 GLU A CA 1
ATOM 762 C C . GLU A 1 100 ? 4.498 -0.505 7.800 1.00 81.12 100 GLU A C 1
ATOM 764 O O . GLU A 1 100 ? 4.028 0.536 8.261 1.00 81.12 100 GLU A O 1
ATOM 769 N N . ILE A 1 101 ? 3.779 -1.311 7.012 1.00 86.19 101 ILE A N 1
ATOM 770 C CA . ILE A 1 101 ? 2.354 -1.092 6.720 1.00 86.19 101 ILE A CA 1
ATOM 771 C C . ILE A 1 101 ? 1.520 -2.063 7.567 1.00 86.19 101 ILE A C 1
ATOM 773 O O . ILE A 1 101 ? 1.495 -3.268 7.281 1.00 86.19 101 ILE A O 1
ATOM 777 N N . PRO A 1 102 ? 0.843 -1.590 8.627 1.00 88.94 102 PRO A N 1
ATOM 778 C CA . PRO A 1 102 ? 0.045 -2.452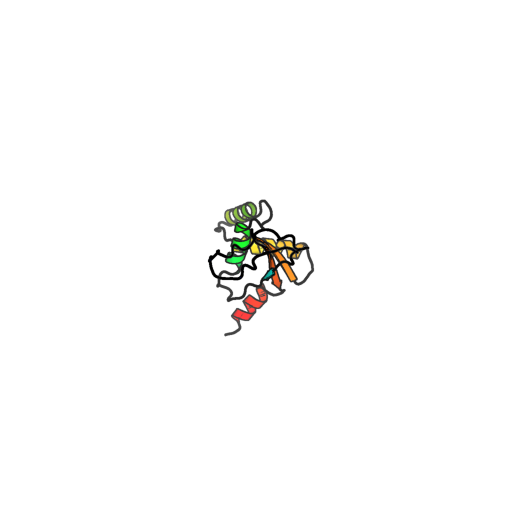 9.482 1.00 88.94 102 PRO A CA 1
ATOM 779 C C . PRO A 1 102 ? -1.273 -2.843 8.808 1.00 88.94 102 PRO A C 1
ATOM 781 O O . PRO A 1 102 ? -1.968 -2.014 8.228 1.00 88.94 102 PRO A O 1
ATOM 784 N N . PHE A 1 103 ? -1.670 -4.103 8.969 1.00 91.75 103 PHE A N 1
ATOM 785 C CA . PHE A 1 103 ? -3.023 -4.557 8.652 1.00 91.75 103 PHE A CA 1
ATOM 786 C C . PHE A 1 103 ? -3.495 -5.594 9.670 1.00 91.75 103 PHE A C 1
ATOM 788 O O . PHE A 1 103 ? -2.710 -6.182 10.423 1.00 91.75 103 PHE A O 1
ATOM 795 N N . ARG A 1 104 ? -4.804 -5.826 9.740 1.00 92.75 104 ARG A N 1
ATOM 796 C CA . ARG A 1 104 ? -5.378 -6.800 10.677 1.00 92.75 104 ARG A CA 1
ATOM 797 C C . ARG A 1 104 ? -6.454 -7.635 10.017 1.00 92.75 104 ARG A C 1
ATOM 799 O O . ARG A 1 104 ? -7.258 -7.134 9.247 1.00 92.75 104 ARG A O 1
ATOM 806 N N . THR A 1 105 ? -6.499 -8.904 10.389 1.00 90.38 105 THR A N 1
ATOM 807 C CA . THR A 1 105 ? -7.649 -9.76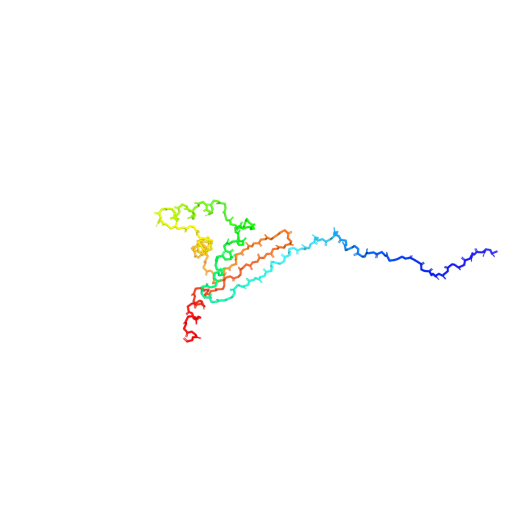8 10.119 1.00 90.38 105 THR A CA 1
ATOM 808 C C . THR A 1 105 ? -8.459 -9.941 11.400 1.00 90.38 105 THR A C 1
ATOM 810 O O . THR A 1 105 ? -8.050 -9.493 12.474 1.00 90.38 105 THR A O 1
ATOM 813 N N . ALA A 1 106 ? -9.583 -10.656 11.323 1.00 88.69 106 ALA A N 1
ATOM 814 C CA . ALA A 1 106 ? -10.355 -11.031 12.509 1.00 88.69 106 ALA A CA 1
ATOM 815 C C . ALA A 1 106 ? -9.545 -11.855 13.534 1.00 88.69 106 ALA A C 1
ATOM 817 O O . ALA A 1 106 ? -9.916 -11.909 14.701 1.00 88.69 106 ALA A O 1
ATOM 818 N N . ARG A 1 107 ? -8.448 -12.505 13.109 1.00 88.19 107 ARG A N 1
ATOM 819 C CA . ARG A 1 107 ? -7.669 -13.430 13.947 1.00 88.19 107 ARG A CA 1
ATOM 820 C C . ARG A 1 107 ? -6.400 -12.817 14.533 1.00 88.19 107 ARG A C 1
ATOM 822 O O . ARG A 1 107 ? -6.027 -13.188 15.641 1.00 88.19 107 ARG A O 1
ATOM 829 N N . ARG A 1 108 ? -5.695 -11.941 13.803 1.00 89.75 108 ARG A N 1
ATOM 830 C CA . ARG A 1 108 ? -4.420 -11.361 14.268 1.00 89.75 108 ARG A CA 1
ATOM 831 C C . ARG A 1 108 ? -4.026 -10.076 13.537 1.00 89.75 108 ARG A C 1
ATOM 833 O O . ARG A 1 108 ? -4.571 -9.743 12.486 1.00 89.75 108 ARG A O 1
ATOM 840 N N . ARG A 1 109 ? -3.018 -9.398 14.096 1.00 92.38 109 ARG A N 1
ATOM 841 C CA . ARG A 1 109 ? -2.326 -8.254 13.487 1.00 92.38 109 ARG A CA 1
ATOM 842 C C . ARG A 1 109 ? -1.116 -8.703 12.671 1.00 92.38 109 ARG A C 1
ATOM 844 O O . ARG A 1 109 ? -0.419 -9.651 13.052 1.00 92.38 109 ARG A O 1
ATOM 851 N N . TYR A 1 110 ? -0.864 -7.975 11.598 1.00 92.38 110 TYR A N 1
ATOM 852 C CA . TYR A 1 110 ? 0.246 -8.151 10.678 1.00 92.38 110 TYR A CA 1
ATOM 853 C C . TYR A 1 110 ? 0.893 -6.794 10.388 1.00 92.38 110 TYR A C 1
ATOM 855 O O . TYR A 1 110 ? 0.260 -5.749 10.543 1.00 92.38 110 TYR A O 1
ATOM 863 N N . ALA A 1 111 ? 2.145 -6.825 9.958 1.00 89.81 111 ALA A N 1
ATOM 864 C CA . ALA A 1 111 ? 2.855 -5.685 9.408 1.00 89.81 111 ALA A CA 1
ATOM 865 C C . ALA A 1 111 ? 3.566 -6.145 8.136 1.00 89.81 111 ALA A C 1
ATOM 867 O O . ALA A 1 111 ? 4.340 -7.107 8.168 1.00 89.81 111 ALA A O 1
ATOM 868 N N . ILE A 1 112 ? 3.269 -5.491 7.019 1.00 87.81 112 ILE A N 1
ATOM 869 C CA . ILE A 1 112 ? 4.030 -5.661 5.786 1.00 87.81 112 ILE A CA 1
ATOM 870 C C . ILE A 1 112 ? 5.296 -4.844 5.954 1.00 87.81 112 ILE A C 1
ATOM 872 O O . ILE A 1 112 ? 5.218 -3.655 6.255 1.00 87.81 112 ILE A O 1
ATOM 876 N N . ILE A 1 113 ? 6.441 -5.494 5.809 1.00 83.19 113 ILE A N 1
ATOM 877 C CA . ILE A 1 113 ? 7.729 -4.820 5.896 1.00 83.19 113 ILE A CA 1
ATOM 878 C C . ILE A 1 113 ? 8.149 -4.453 4.482 1.00 83.19 113 ILE A C 1
ATOM 880 O O . ILE A 1 113 ? 8.432 -5.334 3.666 1.00 83.19 113 ILE A O 1
ATOM 884 N N . ASP A 1 114 ? 8.175 -3.155 4.216 1.00 69.62 114 ASP A N 1
ATOM 885 C CA . ASP A 1 114 ? 8.800 -2.580 3.040 1.00 69.62 114 ASP A CA 1
ATOM 886 C C . ASP A 1 114 ? 10.223 -2.166 3.424 1.00 69.62 114 ASP A C 1
ATOM 888 O O . ASP A 1 114 ? 10.456 -1.173 4.115 1.00 69.62 114 ASP A O 1
ATOM 892 N N . ALA A 1 115 ? 11.183 -3.017 3.070 1.00 50.53 115 ALA A N 1
ATOM 893 C CA . ALA A 1 115 ? 12.593 -2.722 3.264 1.00 50.53 115 ALA A CA 1
ATOM 894 C C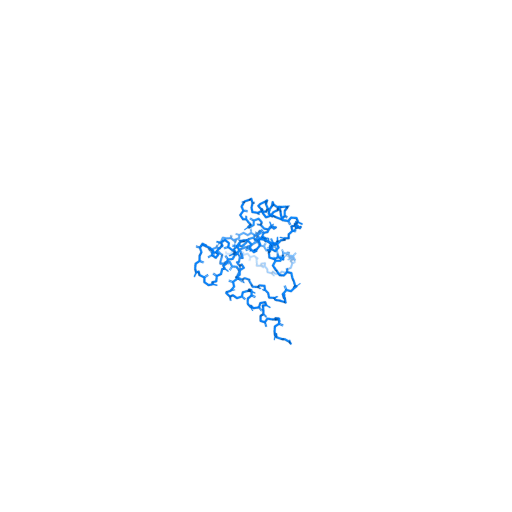 . ALA A 1 115 ? 13.060 -1.709 2.198 1.00 50.53 115 ALA A C 1
ATOM 896 O O . ALA A 1 115 ? 12.560 -1.748 1.064 1.00 50.53 115 ALA A O 1
ATOM 897 N N . PRO A 1 116 ? 14.039 -0.842 2.519 1.00 45.84 116 PRO A N 1
ATOM 898 C CA . PRO A 1 116 ? 14.617 0.078 1.549 1.00 45.84 116 PRO A CA 1
ATOM 899 C C . PRO A 1 116 ? 15.109 -0.738 0.360 1.00 45.84 116 PRO A C 1
ATOM 901 O O . PRO A 1 116 ? 15.828 -1.730 0.504 1.00 45.84 116 PRO A O 1
ATOM 904 N N . GLY A 1 117 ? 14.644 -0.346 -0.819 1.00 42.00 117 GLY A N 1
ATOM 905 C CA . GLY A 1 117 ? 14.953 -1.050 -2.041 1.00 42.00 117 GLY A CA 1
ATOM 906 C C . GLY A 1 117 ? 13.845 -1.941 -2.578 1.00 42.00 117 GLY A C 1
ATOM 907 O O . GLY A 1 117 ? 14.142 -2.617 -3.528 1.00 42.00 117 GLY A O 1
ATOM 908 N N . HIS A 1 118 ? 12.575 -1.942 -2.161 1.00 52.03 118 HIS A N 1
ATOM 909 C CA . HIS A 1 118 ? 11.562 -2.723 -2.913 1.00 52.03 118 HIS A CA 1
ATOM 910 C C . HIS A 1 118 ? 11.517 -2.352 -4.414 1.00 52.03 118 HIS A C 1
ATOM 912 O O . HIS A 1 118 ? 11.499 -3.233 -5.267 1.00 52.03 118 HIS A O 1
ATOM 918 N N . LYS A 1 119 ? 11.657 -1.061 -4.768 1.00 47.16 119 LYS A N 1
ATOM 919 C CA . LYS A 1 119 ? 11.839 -0.612 -6.169 1.00 47.16 119 LYS A CA 1
ATOM 920 C C . LYS A 1 119 ? 13.206 -1.001 -6.773 1.00 47.16 119 LYS A C 1
ATOM 922 O O . LYS A 1 119 ? 13.273 -1.305 -7.962 1.00 47.16 119 LYS A O 1
ATOM 927 N N . GLU A 1 120 ? 14.288 -1.015 -5.991 1.00 44.88 120 GLU A N 1
ATOM 928 C CA . GLU A 1 120 ? 15.642 -1.381 -6.460 1.00 44.88 120 GLU A CA 1
ATOM 929 C C . GLU A 1 120 ? 15.890 -2.897 -6.513 1.00 44.88 120 GLU A C 1
ATOM 931 O O . GLU A 1 120 ? 16.586 -3.368 -7.394 1.00 44.88 120 GLU A O 1
ATOM 936 N N . PHE A 1 121 ? 15.273 -3.681 -5.639 1.00 44.06 121 PHE A N 1
ATOM 937 C CA . PHE A 1 121 ? 15.268 -5.141 -5.584 1.00 44.06 121 PHE A CA 1
ATOM 938 C C . PHE A 1 121 ? 14.473 -5.690 -6.767 1.00 44.06 121 PHE A C 1
ATOM 940 O O . PHE A 1 121 ? 14.872 -6.686 -7.359 1.00 44.06 121 PHE A O 1
ATOM 947 N N . LEU A 1 122 ? 13.400 -4.998 -7.175 1.00 41.44 122 LEU A N 1
ATOM 948 C CA . LEU A 1 122 ? 12.702 -5.258 -8.435 1.00 41.44 122 LEU A CA 1
ATOM 949 C C . LEU A 1 122 ? 13.594 -4.932 -9.649 1.00 41.44 122 LEU A C 1
ATOM 951 O O . LEU A 1 122 ? 13.703 -5.766 -10.542 1.00 41.44 122 LEU A O 1
ATOM 955 N N . LYS A 1 123 ? 14.310 -3.794 -9.656 1.00 37.25 123 LYS A N 1
ATOM 956 C CA . LYS A 1 123 ? 15.298 -3.452 -10.707 1.00 37.25 123 LYS A CA 1
ATOM 957 C C . LYS A 1 123 ? 16.494 -4.408 -10.775 1.00 37.25 123 LYS A C 1
ATOM 959 O O . LYS A 1 123 ? 16.920 -4.768 -11.863 1.00 37.25 123 LYS A O 1
ATOM 964 N N . ASN A 1 124 ? 17.013 -4.862 -9.644 1.00 36.09 124 ASN A N 1
ATOM 965 C CA . ASN A 1 124 ? 18.152 -5.779 -9.588 1.00 36.09 124 AS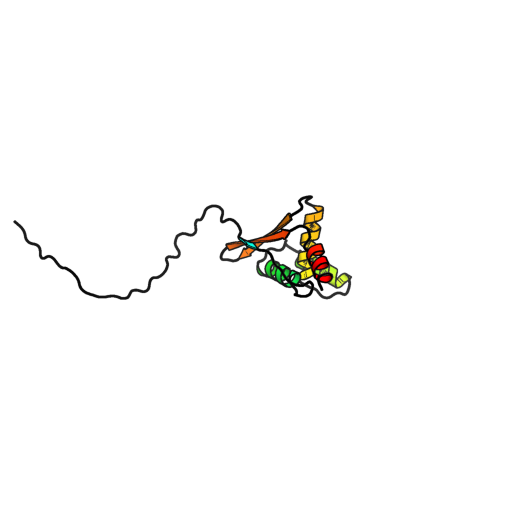N A CA 1
ATOM 966 C C . ASN A 1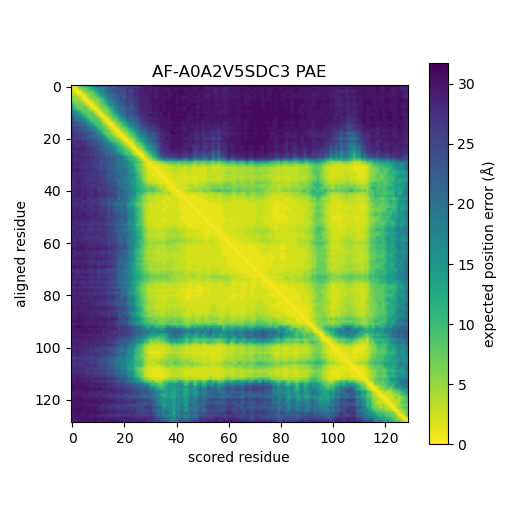 124 ? 17.742 -7.226 -9.912 1.00 36.09 124 ASN A C 1
ATOM 968 O O . ASN A 1 124 ? 18.582 -8.024 -10.310 1.00 36.09 124 ASN A O 1
ATOM 972 N N . MET A 1 125 ? 16.450 -7.564 -9.812 1.00 42.12 125 MET A N 1
ATOM 973 C CA . MET A 1 125 ? 15.907 -8.815 -10.353 1.00 42.12 125 MET A CA 1
ATOM 974 C C . MET A 1 125 ? 15.690 -8.758 -11.883 1.00 42.12 125 MET A C 1
ATOM 976 O O . MET A 1 125 ? 15.509 -9.806 -12.493 1.00 42.12 125 MET A O 1
ATOM 980 N N . ILE A 1 126 ? 15.726 -7.568 -12.508 1.00 40.62 126 ILE A N 1
ATOM 981 C CA . ILE A 1 126 ? 15.664 -7.378 -13.975 1.00 40.62 126 ILE A CA 1
ATOM 982 C C . ILE A 1 126 ? 17.032 -7.621 -14.635 1.00 40.62 126 ILE A C 1
ATOM 984 O O . ILE A 1 126 ? 17.082 -8.063 -15.775 1.00 40.62 126 ILE A O 1
ATOM 988 N N . THR A 1 127 ? 18.142 -7.372 -13.935 1.00 36.00 127 THR A N 1
ATOM 989 C CA . THR A 1 127 ? 19.507 -7.551 -14.474 1.00 36.00 127 THR A CA 1
ATOM 990 C C . THR A 1 127 ? 20.176 -8.863 -14.049 1.00 36.00 127 THR A C 1
ATOM 992 O O . THR A 1 127 ? 21.350 -9.081 -14.339 1.00 36.00 127 THR A O 1
ATOM 995 N N . GLY A 1 128 ? 19.442 -9.733 -13.347 1.00 40.47 128 GLY A N 1
ATOM 996 C CA . GLY A 1 128 ? 19.910 -11.015 -12.812 1.00 40.47 128 GLY A CA 1
ATOM 997 C C . GLY A 1 128 ? 19.643 -12.237 -13.700 1.00 40.47 128 GLY A C 1
ATOM 998 O O . GLY A 1 128 ? 19.518 -13.335 -13.155 1.00 40.47 128 GLY A O 1
ATOM 999 N N . ALA A 1 129 ? 19.533 -12.043 -15.020 1.00 37.31 129 ALA A N 1
ATOM 1000 C CA . ALA A 1 129 ? 19.619 -13.061 -16.073 1.00 37.31 129 ALA A CA 1
ATOM 1001 C C . ALA A 1 129 ? 20.182 -12.431 -17.356 1.00 37.31 129 ALA A C 1
ATOM 1003 O O . ALA A 1 129 ? 19.757 -11.297 -17.677 1.00 37.31 129 ALA A O 1
#

Nearest PDB structures (foldseek):
  2b7c-assembly1_A  TM=5.794E-01  e=1.271E-05  Saccharomyces cerevisiae
  1jny-assembly1_A  TM=6.094E-01  e=1.649E-05  Saccharolobus solfataricus
  5lzx-assembly1_jj  TM=6.462E-01  e=2.229E-04  Homo sapiens
  4zkd-assembly1_A  TM=6.397E-01  e=1.472E-03  Saccharomyces cerevisiae
  7wy8-assembly1_A  TM=6.468E-01  e=3.724E-01  Homo sapiens

Secondary structure (DSSP, 8-state):
--------------------------TT-PPEEE-----TTS-HHHHHHHHHHHTT-SPTTHHHHHHHHHHHHTPPP-HHHHHHHHHHHHHHH---S-EEEEEE-SS-EEEEEE-TTHHHHHHHTTS--

pLDDT: mean 70.99, std 22.35, range [30.53, 96.56]

Foldseek 3Di:
DDDDDDDDDDDDDDDDPDDDPPDPPDPPPDAAEDEDDDAPPPCSLQVVLVQCVVQVLAPPCLQVVQCVVCVVVVHDDTSSVSSVVVVVVCVVVDPDQKDWRWGDDPVGIHTYIDGRCPVPVNVVSVVPD